Protein AF-A0A6I3U8M5-F1 (afdb_monomer_lite)

pLDDT: mean 97.01, std 3.16, range [81.5, 98.81]

Organism: Streptococcus pneumoniae (NCBI:txid1313)

Sequence (119 aa):
VALMGYSTFELYMEDTYQIEGEPYFGYFRGAYSAEELQEIEAHAQQFDMTFVPCIQTLAHLSAFVKWGVKEVQELRDVEDILLIGEEKVYDLIDGMFATLSKLQTRKINIGMDEAHLVG

InterPro domains:
  IPR017853 Glycoside hydrolase superfamily [SSF51445] (2-118)
  IPR038901 Hexosaminidase D-like [PTHR21040] (2-118)

Foldseek 3Di:
DLVVPAQEDEDECAQQADFPPQCLRCPVPNRHYLVNVQVVQVVCVVSNHGYEYEYELFFPNQSRLPDPDPLSVQQDDDRRTGAPPDVSSVVVVVRVVVSVVSHPDPHYHHDPPDPPPHD

Structure (mmCIF, N/CA/C/O backbone):
data_AF-A0A6I3U8M5-F1
#
_entry.id   AF-A0A6I3U8M5-F1
#
loop_
_atom_site.group_P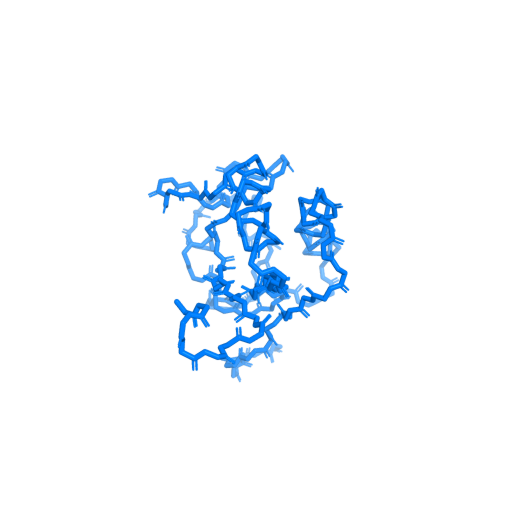DB
_atom_site.id
_atom_site.type_symbol
_atom_site.label_atom_id
_atom_site.label_alt_id
_atom_site.label_comp_id
_atom_site.label_asym_id
_atom_site.label_entity_id
_atom_site.label_seq_id
_atom_site.pdbx_PDB_ins_code
_atom_site.Cartn_x
_atom_site.Cartn_y
_atom_site.Cartn_z
_atom_site.occupancy
_atom_site.B_iso_or_equiv
_atom_site.auth_seq_id
_atom_site.auth_comp_id
_atom_site.auth_asym_id
_atom_site.auth_atom_id
_atom_site.pdbx_PDB_model_num
ATOM 1 N N . VAL A 1 1 ? -16.293 9.597 12.519 1.00 90.38 1 VAL A N 1
ATOM 2 C CA . VAL A 1 1 ? -17.108 8.669 11.697 1.00 90.38 1 VAL A CA 1
ATOM 3 C C . VAL A 1 1 ? -17.999 7.748 12.533 1.00 90.38 1 VAL A C 1
ATOM 5 O O . VAL A 1 1 ? -19.142 7.560 12.142 1.00 90.38 1 VAL A O 1
ATOM 8 N N . ALA A 1 2 ? -17.558 7.283 13.712 1.00 95.56 2 ALA A N 1
ATOM 9 C CA . ALA A 1 2 ? -18.368 6.443 14.610 1.00 95.56 2 ALA A CA 1
ATOM 10 C C . ALA A 1 2 ? -19.760 7.027 14.945 1.00 95.56 2 ALA A C 1
ATOM 12 O O . ALA A 1 2 ? -20.774 6.386 14.699 1.00 95.56 2 ALA A O 1
ATOM 13 N N . LEU A 1 3 ? -19.837 8.290 15.394 1.00 97.06 3 LEU A N 1
ATOM 14 C CA . LEU A 1 3 ? -21.117 8.959 15.707 1.00 97.06 3 LEU A CA 1
ATOM 15 C C . LEU A 1 3 ? -22.068 9.104 14.504 1.00 97.06 3 LEU A C 1
ATOM 17 O O . LEU A 1 3 ? -23.256 9.341 14.690 1.00 97.06 3 LEU A O 1
ATOM 21 N N . MET A 1 4 ? -21.550 8.991 13.278 1.00 97.69 4 MET A N 1
ATOM 22 C CA . MET A 1 4 ? -22.346 9.046 12.048 1.00 97.69 4 MET A CA 1
ATOM 23 C C . MET A 1 4 ? -22.873 7.663 11.628 1.00 97.69 4 MET A C 1
ATOM 25 O O . MET A 1 4 ? -23.663 7.590 10.693 1.00 97.69 4 MET A O 1
ATOM 29 N N . GL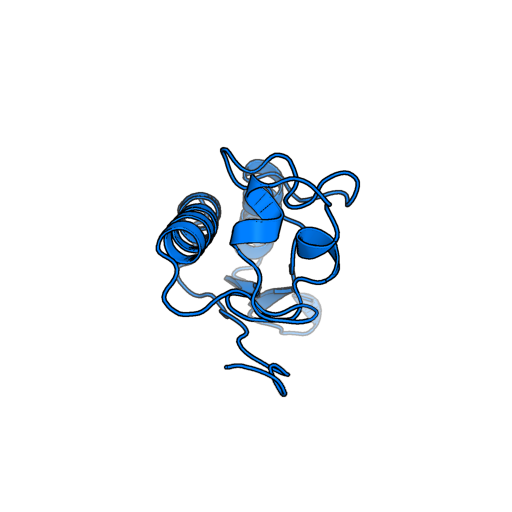Y A 1 5 ? -22.452 6.579 12.294 1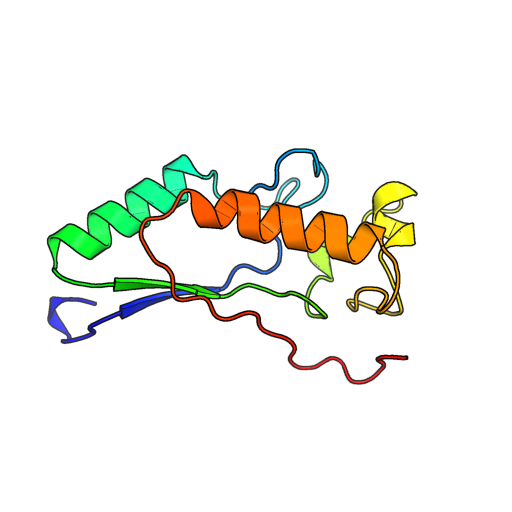.00 96.75 5 GLY A N 1
ATOM 30 C CA . GLY A 1 5 ? -22.915 5.214 12.022 1.00 96.75 5 GLY A CA 1
ATOM 31 C C . GLY A 1 5 ? -22.099 4.430 10.988 1.00 96.75 5 GLY A C 1
ATOM 32 O O . GLY A 1 5 ? -22.589 3.429 10.475 1.00 96.75 5 GLY A O 1
ATOM 33 N N . TYR A 1 6 ? -20.873 4.854 10.662 1.00 98.12 6 TYR A N 1
ATOM 34 C CA . TYR A 1 6 ? -19.984 4.073 9.790 1.00 98.12 6 TYR A CA 1
ATOM 35 C C . TYR A 1 6 ? -19.445 2.843 10.528 1.00 98.12 6 TYR A C 1
ATOM 37 O O . TYR A 1 6 ? -18.990 2.962 11.662 1.00 98.12 6 TYR A O 1
ATOM 45 N N . SER A 1 7 ? -19.433 1.686 9.862 1.00 97.44 7 SER A N 1
ATOM 46 C CA . SER A 1 7 ? -18.863 0.436 10.391 1.00 97.44 7 SER A CA 1
ATOM 47 C C . SER A 1 7 ? -17.376 0.265 10.087 1.00 97.44 7 SER A C 1
ATOM 49 O O . SER A 1 7 ? -16.692 -0.528 10.728 1.00 97.44 7 SER A O 1
ATOM 51 N N . THR A 1 8 ? -16.881 0.963 9.066 1.00 98.25 8 THR A N 1
ATOM 52 C CA . THR A 1 8 ? -15.565 0.715 8.482 1.00 98.25 8 THR A CA 1
ATOM 53 C C . THR A 1 8 ? -14.854 2.033 8.226 1.00 98.25 8 THR A C 1
ATOM 55 O O . THR A 1 8 ? -15.469 3.004 7.780 1.00 98.25 8 THR A O 1
ATOM 58 N N . PHE A 1 9 ? -13.565 2.063 8.538 1.00 98.50 9 PHE A N 1
ATOM 59 C CA . PHE A 1 9 ? -12.652 3.132 8.171 1.00 98.50 9 PHE A CA 1
ATOM 60 C C . PHE A 1 9 ? -11.657 2.591 7.146 1.00 98.50 9 PHE A C 1
ATOM 62 O O . PHE A 1 9 ? -11.117 1.499 7.324 1.00 98.50 9 PHE A O 1
ATOM 69 N N . GLU A 1 10 ? -11.435 3.337 6.072 1.00 98.62 10 GLU A N 1
ATOM 70 C CA . GLU A 1 10 ? -10.557 2.927 4.978 1.00 98.62 10 GLU A CA 1
ATOM 71 C C . GLU A 1 10 ? -9.534 4.027 4.711 1.00 98.62 10 GLU A C 1
ATOM 73 O O . GLU A 1 10 ? -9.851 5.215 4.810 1.00 98.62 10 GLU A O 1
ATOM 78 N N . LEU A 1 11 ? -8.308 3.626 4.378 1.00 98.56 11 LEU A N 1
ATOM 79 C CA . LEU A 1 11 ? -7.262 4.528 3.907 1.00 98.56 11 LEU A CA 1
ATOM 80 C C . LEU A 1 11 ? -6.802 4.067 2.531 1.00 98.56 11 LEU A C 1
ATOM 82 O O . LEU A 1 11 ? -6.402 2.915 2.369 1.00 98.56 11 LEU A O 1
ATOM 86 N N . TYR A 1 12 ? -6.860 4.981 1.565 1.00 98.38 12 TYR A N 1
ATOM 87 C CA . TYR A 1 12 ? -6.309 4.783 0.232 1.00 98.38 12 TYR A CA 1
ATOM 88 C C . TYR A 1 12 ? -4.839 5.195 0.211 1.00 98.38 12 TYR A C 1
ATOM 90 O O . TYR A 1 12 ? -4.504 6.324 0.572 1.00 98.38 12 TYR A O 1
ATOM 98 N N . MET A 1 13 ? -3.972 4.255 -0.153 1.00 98.38 13 MET A N 1
ATOM 99 C CA . MET A 1 13 ? -2.525 4.383 -0.063 1.00 98.38 13 MET A CA 1
ATOM 100 C C . MET A 1 13 ? -1.880 3.747 -1.297 1.00 98.38 13 MET A C 1
ATOM 102 O O . MET A 1 13 ? -1.732 2.532 -1.366 1.00 98.38 13 MET A O 1
ATOM 106 N N . GLU A 1 14 ? -1.488 4.578 -2.262 1.00 97.75 14 GLU A N 1
ATOM 107 C CA . GLU A 1 14 ? -0.747 4.144 -3.457 1.00 97.75 14 GLU A CA 1
ATOM 108 C C . GLU A 1 14 ? 0.672 3.721 -3.070 1.00 97.75 14 GLU A C 1
ATOM 110 O O . GLU A 1 14 ? 1.005 2.544 -3.085 1.00 97.75 14 GLU A O 1
ATOM 115 N N . ASP A 1 15 ? 1.485 4.696 -2.652 1.00 97.88 15 ASP A N 1
ATOM 116 C CA . ASP A 1 15 ? 2.873 4.523 -2.222 1.00 97.88 15 ASP A CA 1
ATOM 117 C C . ASP A 1 15 ? 3.104 4.951 -0.762 1.00 97.88 15 ASP A C 1
ATOM 119 O O . ASP A 1 15 ? 4.236 5.047 -0.302 1.00 97.88 15 ASP A O 1
ATOM 123 N N . THR A 1 16 ? 2.046 5.262 -0.009 1.00 98.31 16 THR A N 1
ATOM 124 C CA . THR A 1 16 ? 2.137 5.931 1.303 1.00 98.31 16 THR A CA 1
ATOM 125 C C . THR A 1 16 ? 2.092 4.977 2.500 1.00 98.31 16 THR A C 1
ATOM 127 O O . THR A 1 16 ? 1.547 5.320 3.547 1.00 98.31 16 THR A O 1
ATOM 130 N N . TYR A 1 17 ? 2.705 3.803 2.377 1.00 98.69 17 TYR A N 1
ATOM 131 C CA . TYR A 1 17 ? 3.012 2.889 3.484 1.00 98.69 17 TYR A CA 1
ATOM 132 C C . TYR A 1 17 ? 4.383 2.250 3.263 1.00 98.69 17 TYR A C 1
ATOM 134 O O . TYR A 1 17 ? 4.853 2.155 2.135 1.00 98.69 17 TYR A O 1
ATOM 142 N N . GLN A 1 18 ? 5.056 1.845 4.333 1.00 98.69 18 GLN A N 1
ATOM 143 C CA . GLN A 1 18 ? 6.425 1.339 4.242 1.00 98.69 18 GLN A CA 1
ATOM 144 C C . GLN A 1 18 ? 6.460 -0.141 3.853 1.00 98.69 18 GLN A C 1
ATOM 146 O O . GLN A 1 18 ? 5.738 -0.963 4.420 1.00 98.69 18 GLN A O 1
ATOM 151 N N . ILE A 1 19 ? 7.350 -0.492 2.926 1.00 98.56 19 ILE A N 1
ATOM 152 C CA . ILE A 1 19 ? 7.642 -1.875 2.541 1.00 98.56 19 ILE A CA 1
ATOM 153 C C . ILE A 1 19 ? 9.110 -2.157 2.870 1.00 98.56 19 ILE A C 1
ATOM 155 O O . ILE A 1 19 ? 10.005 -1.377 2.538 1.00 98.56 19 ILE A O 1
ATOM 159 N N . GLU A 1 20 ? 9.363 -3.254 3.581 1.00 97.06 20 GLU A N 1
ATOM 160 C CA . GLU A 1 20 ? 10.723 -3.657 3.935 1.00 97.06 20 GLU A CA 1
ATOM 161 C C . GLU A 1 20 ? 11.511 -4.027 2.672 1.00 97.06 20 GLU A C 1
ATOM 163 O O . GLU A 1 20 ? 11.028 -4.782 1.838 1.00 97.06 20 GLU A O 1
ATOM 168 N N . GLY A 1 21 ? 12.722 -3.485 2.526 1.00 96.69 21 GLY A N 1
ATOM 169 C CA . GLY A 1 21 ? 13.552 -3.698 1.335 1.00 96.69 21 GLY A CA 1
ATOM 170 C C . GLY A 1 21 ? 13.291 -2.729 0.175 1.00 96.69 21 GLY A C 1
ATOM 171 O O . GLY A 1 21 ? 14.117 -2.674 -0.730 1.00 96.69 21 GLY A O 1
ATOM 172 N N . GLU A 1 22 ? 12.245 -1.897 0.247 1.00 98.06 22 GLU A N 1
ATOM 173 C CA . GLU A 1 22 ? 11.829 -0.982 -0.829 1.00 98.06 22 GLU A CA 1
ATOM 174 C C . GLU A 1 22 ? 12.003 0.501 -0.438 1.00 98.06 22 GLU A C 1
ATOM 176 O O . GLU A 1 22 ? 11.032 1.208 -0.158 1.00 98.06 22 GLU A O 1
ATOM 181 N N . PRO A 1 23 ? 13.240 1.036 -0.408 1.00 97.38 23 PRO A N 1
ATOM 182 C CA . PRO A 1 23 ? 13.518 2.372 0.132 1.00 97.38 23 PRO A CA 1
ATOM 183 C C . PRO A 1 23 ? 12.926 3.525 -0.691 1.00 97.38 23 PRO A C 1
ATOM 185 O O . PRO A 1 23 ? 12.840 4.645 -0.189 1.00 97.38 23 PRO A O 1
ATOM 188 N N . TYR A 1 24 ? 12.560 3.277 -1.953 1.00 98.31 24 TYR A N 1
ATOM 189 C CA . TYR A 1 24 ? 11.962 4.273 -2.846 1.00 98.31 24 TYR A CA 1
ATOM 190 C C . TYR A 1 24 ? 10.432 4.298 -2.777 1.00 98.31 24 TYR A C 1
ATOM 192 O O . TYR A 1 24 ? 9.824 5.304 -3.160 1.00 98.31 24 TYR A O 1
ATOM 200 N N . PHE A 1 25 ? 9.812 3.234 -2.264 1.00 98.56 25 PHE A N 1
ATOM 201 C CA . PHE A 1 25 ? 8.373 3.167 -2.057 1.00 98.56 25 PHE A CA 1
ATOM 202 C C . PHE A 1 25 ? 7.996 4.071 -0.875 1.00 98.56 25 PHE A C 1
ATOM 204 O O . PHE A 1 25 ? 8.431 3.863 0.257 1.00 98.56 25 PHE A O 1
ATOM 211 N N . GLY A 1 26 ? 7.268 5.157 -1.154 1.00 97.62 26 GLY A N 1
ATOM 212 C CA . GLY A 1 26 ? 6.905 6.149 -0.138 1.00 97.62 26 GLY A CA 1
ATOM 213 C C . GLY A 1 26 ? 8.005 7.139 0.257 1.00 97.62 26 GLY A C 1
ATOM 214 O O . GLY A 1 26 ? 7.841 7.922 1.203 1.00 97.62 26 GLY A O 1
ATOM 215 N N . TYR A 1 27 ? 9.125 7.159 -0.472 1.00 98.12 27 TYR A N 1
ATOM 216 C CA . TYR A 1 27 ? 10.249 8.046 -0.179 1.00 98.12 27 TYR A CA 1
ATOM 217 C C . TYR A 1 27 ? 9.854 9.529 -0.270 1.00 98.12 27 TYR A C 1
ATOM 219 O O . TYR A 1 27 ? 9.371 9.998 -1.302 1.00 98.12 27 TYR A O 1
ATOM 227 N N . PHE A 1 28 ? 10.067 10.277 0.822 1.00 97.50 28 PHE A N 1
ATOM 228 C CA . PHE A 1 28 ? 9.625 11.673 1.001 1.00 97.50 28 PHE A CA 1
ATOM 229 C C . PHE A 1 28 ? 8.109 11.911 0.857 1.00 97.50 28 PHE A C 1
ATOM 231 O O . PHE A 1 28 ? 7.676 13.028 0.571 1.00 97.50 28 PHE A O 1
ATOM 238 N N . ARG A 1 29 ? 7.281 10.886 1.090 1.00 97.81 29 ARG A N 1
ATOM 239 C CA . ARG A 1 29 ? 5.815 10.981 0.957 1.00 97.81 29 ARG A CA 1
ATOM 240 C C . ARG A 1 29 ? 5.066 10.989 2.288 1.00 97.81 29 ARG A C 1
ATOM 242 O O . ARG A 1 29 ? 3.861 11.206 2.290 1.00 97.81 29 ARG A O 1
ATOM 249 N N . GLY A 1 30 ? 5.773 10.785 3.401 1.00 97.69 30 GLY A N 1
ATOM 250 C CA . GLY A 1 30 ? 5.142 10.560 4.704 1.00 97.69 30 GLY A CA 1
ATOM 251 C C . GLY A 1 30 ? 4.458 9.195 4.762 1.00 97.69 30 GLY A C 1
ATOM 252 O O . GLY A 1 30 ? 3.345 9.092 5.261 1.00 97.69 30 GLY A O 1
ATOM 253 N N . ALA A 1 31 ? 5.094 8.175 4.177 1.00 98.31 31 ALA A N 1
ATOM 254 C CA . ALA A 1 31 ? 4.562 6.824 4.156 1.00 98.31 31 ALA A CA 1
ATOM 255 C C . ALA A 1 31 ? 4.456 6.247 5.568 1.00 98.31 31 ALA A C 1
ATOM 257 O O . ALA A 1 31 ? 5.444 6.248 6.313 1.00 98.31 31 ALA A O 1
ATOM 258 N N . TYR A 1 32 ? 3.267 5.738 5.890 1.00 98.81 32 TYR A N 1
ATOM 259 C CA . TYR A 1 32 ? 2.962 5.201 7.204 1.00 98.81 32 TYR A CA 1
ATOM 260 C C . TYR A 1 32 ? 3.856 4.011 7.542 1.00 98.81 32 TYR A C 1
ATOM 262 O O . TYR A 1 32 ? 4.044 3.104 6.722 1.00 98.81 32 TYR A O 1
ATOM 270 N N . SER A 1 33 ? 4.378 3.993 8.764 1.00 98.56 33 SER A N 1
ATOM 271 C CA . SER A 1 33 ? 5.000 2.797 9.317 1.00 98.56 33 SER A CA 1
ATOM 272 C C . SER A 1 33 ? 3.941 1.736 9.633 1.00 98.56 33 SER A C 1
ATOM 274 O O . SER A 1 33 ? 2.741 2.017 9.726 1.00 98.56 33 SER A O 1
ATOM 276 N N . ALA A 1 34 ? 4.379 0.489 9.815 1.00 97.81 34 ALA A N 1
ATOM 277 C CA . ALA A 1 34 ? 3.471 -0.578 10.227 1.00 97.81 34 ALA A CA 1
ATOM 278 C C . ALA A 1 34 ? 2.829 -0.271 11.592 1.00 97.81 34 ALA A C 1
ATOM 280 O O . ALA A 1 34 ? 1.649 -0.546 11.789 1.00 97.81 34 ALA A O 1
ATOM 281 N N . GLU A 1 35 ? 3.586 0.336 12.505 1.00 98.56 35 GLU A N 1
ATOM 282 C CA . GLU A 1 35 ? 3.135 0.720 13.842 1.00 98.56 35 GLU A CA 1
ATOM 283 C C . GLU A 1 35 ? 2.081 1.834 13.784 1.00 98.56 35 GLU A C 1
ATOM 285 O O . GLU A 1 35 ? 1.083 1.758 14.496 1.00 98.56 35 GLU A O 1
ATOM 290 N N . GLU A 1 36 ? 2.248 2.827 12.903 1.00 98.81 36 GLU A N 1
ATOM 291 C CA . GLU A 1 36 ? 1.246 3.883 12.699 1.00 98.81 36 GLU A CA 1
ATOM 292 C C . GLU A 1 36 ? -0.072 3.307 12.156 1.00 98.81 36 GLU A C 1
ATOM 294 O O . GLU A 1 36 ? -1.151 3.652 12.643 1.00 98.81 36 GLU A O 1
ATOM 299 N N . LEU A 1 37 ? -0.009 2.378 11.194 1.00 98.75 37 LEU A N 1
ATOM 300 C CA . LEU A 1 37 ? -1.205 1.693 10.687 1.00 98.75 37 LEU A CA 1
ATOM 301 C C . LEU A 1 37 ? -1.868 0.815 11.761 1.00 98.75 37 LEU A C 1
ATOM 303 O O . LEU A 1 37 ? -3.097 0.776 11.846 1.00 98.75 37 LEU A O 1
ATOM 307 N N . GLN A 1 38 ? -1.078 0.142 12.602 1.00 98.75 38 GLN A N 1
ATOM 308 C CA . GLN A 1 38 ? -1.586 -0.631 13.738 1.00 98.75 38 GLN A CA 1
ATOM 309 C C . GLN A 1 38 ? -2.256 0.263 14.785 1.00 98.75 38 GLN A C 1
ATOM 311 O O . GLN A 1 38 ? -3.289 -0.118 15.330 1.00 98.75 38 GLN A O 1
ATOM 316 N N . GLU A 1 39 ? -1.710 1.449 15.062 1.00 98.75 39 GLU A N 1
ATOM 317 C CA . GLU A 1 39 ? -2.323 2.415 15.977 1.00 98.75 39 GLU A CA 1
ATOM 318 C C . GLU A 1 39 ? -3.671 2.911 15.437 1.00 98.75 39 GLU A C 1
ATOM 320 O O . GLU A 1 39 ? -4.661 2.936 16.174 1.00 98.75 39 GLU A O 1
ATOM 325 N N . ILE A 1 40 ? -3.743 3.224 14.138 1.00 98.62 40 ILE A N 1
ATOM 326 C CA . ILE A 1 40 ? -4.989 3.612 13.460 1.00 98.62 40 ILE A CA 1
ATOM 327 C C . ILE A 1 40 ? -6.029 2.488 13.546 1.00 98.62 40 ILE A C 1
ATOM 329 O O . ILE A 1 40 ? -7.181 2.735 13.914 1.00 98.62 40 ILE A O 1
ATOM 333 N N . GLU A 1 41 ? -5.634 1.251 13.239 1.00 98.69 41 GLU A N 1
ATOM 334 C CA . GLU A 1 41 ? -6.518 0.089 13.325 1.00 98.69 41 GLU A CA 1
ATOM 335 C C . GLU A 1 41 ? -6.997 -0.154 14.763 1.00 98.69 41 GLU A C 1
ATOM 337 O O . GLU A 1 41 ? -8.196 -0.329 14.992 1.00 98.69 41 GLU A O 1
ATOM 342 N N . ALA A 1 42 ? -6.090 -0.114 15.741 1.00 98.56 42 ALA A N 1
ATOM 343 C CA . ALA A 1 42 ? -6.421 -0.290 17.150 1.00 98.56 42 ALA A CA 1
ATOM 344 C C . ALA A 1 42 ? -7.375 0.804 17.645 1.00 98.56 42 ALA A C 1
ATOM 346 O O . ALA A 1 42 ? -8.286 0.526 18.425 1.00 98.56 42 ALA A O 1
ATOM 347 N N . HIS A 1 43 ? -7.212 2.042 17.174 1.00 98.38 43 HIS A N 1
ATOM 348 C CA . HIS A 1 43 ? -8.123 3.129 17.511 1.00 98.38 43 HIS A CA 1
ATOM 349 C C . HIS A 1 43 ? -9.511 2.931 16.891 1.00 98.38 43 HIS A C 1
ATOM 351 O O . HIS A 1 43 ? -10.511 3.140 17.573 1.00 98.38 43 HIS A O 1
ATOM 357 N N . ALA A 1 44 ? -9.606 2.466 15.639 1.00 98.19 44 ALA A N 1
ATOM 358 C CA . ALA A 1 44 ? -10.890 2.116 15.026 1.00 98.19 44 ALA A CA 1
ATOM 359 C C . ALA A 1 44 ? -11.610 0.997 15.807 1.00 98.19 44 ALA A C 1
ATOM 361 O O . ALA A 1 44 ? -12.813 1.092 16.065 1.00 98.19 44 ALA A O 1
ATOM 362 N N . GLN A 1 45 ? -10.865 -0.013 16.267 1.00 97.50 45 GLN A N 1
ATOM 363 C CA . GLN A 1 45 ? -11.405 -1.124 17.056 1.00 97.50 45 GLN A CA 1
ATOM 364 C C . GLN A 1 45 ? -11.990 -0.692 18.409 1.00 97.50 45 GLN A C 1
ATOM 366 O O . GLN A 1 45 ? -12.926 -1.330 18.883 1.00 97.50 45 GLN A O 1
ATOM 371 N N . GLN A 1 46 ? -11.521 0.408 19.014 1.00 98.12 46 GLN A N 1
ATOM 372 C CA . GLN A 1 46 ? -12.112 0.952 20.253 1.00 98.12 46 GLN A CA 1
ATOM 373 C C . GLN A 1 46 ? -13.581 1.374 20.087 1.00 98.12 46 GLN A C 1
ATOM 375 O O . GLN A 1 46 ? -14.294 1.513 21.079 1.00 98.12 46 GLN A O 1
ATOM 380 N N . PHE A 1 47 ? -14.027 1.579 18.846 1.00 97.94 47 PHE A N 1
ATOM 381 C CA . PHE A 1 47 ? -15.398 1.940 18.494 1.00 97.94 47 PHE A CA 1
ATOM 382 C C . PHE A 1 47 ? -16.149 0.800 17.789 1.00 97.94 47 PHE A C 1
ATOM 384 O O . PHE A 1 47 ? -17.130 1.069 17.098 1.00 97.94 47 PHE A O 1
ATOM 391 N N . ASP A 1 48 ? -15.670 -0.445 17.907 1.00 97.44 48 ASP A N 1
ATOM 392 C CA . ASP A 1 48 ? -16.194 -1.619 17.191 1.00 97.44 48 ASP A CA 1
ATOM 393 C C . ASP A 1 48 ? -16.196 -1.452 15.654 1.00 97.44 48 ASP A C 1
ATOM 395 O O . ASP A 1 48 ? -16.973 -2.089 14.938 1.00 97.44 48 ASP A O 1
ATOM 399 N N . MET A 1 49 ? -15.319 -0.590 15.124 1.00 98.25 49 MET A N 1
ATOM 400 C CA . MET A 1 49 ? -15.161 -0.368 13.687 1.00 98.25 49 MET A CA 1
ATOM 401 C C . MET A 1 49 ? -14.035 -1.230 13.111 1.00 98.25 49 MET A C 1
ATOM 403 O O . MET A 1 49 ? -13.016 -1.481 13.753 1.00 98.25 49 MET A O 1
ATOM 407 N N . THR A 1 50 ? -14.187 -1.638 11.852 1.00 97.88 50 THR A N 1
ATOM 408 C CA . THR A 1 50 ? -13.146 -2.361 11.106 1.00 97.88 50 THR A CA 1
ATOM 409 C C . THR A 1 50 ? -12.261 -1.404 10.314 1.00 97.88 50 THR A C 1
ATOM 411 O O . THR A 1 50 ? -12.761 -0.415 9.777 1.00 97.88 50 THR A O 1
ATOM 414 N N . PHE A 1 51 ? -10.991 -1.752 10.127 1.00 98.69 51 PHE A N 1
ATOM 415 C CA . PHE A 1 51 ? -10.088 -1.056 9.211 1.00 98.69 51 PHE A CA 1
ATOM 416 C C . PHE A 1 51 ? -9.907 -1.844 7.903 1.00 98.69 51 PHE A C 1
ATOM 418 O O . PHE A 1 51 ? -9.787 -3.072 7.937 1.00 98.69 51 PHE A O 1
ATOM 425 N N . VAL A 1 52 ? -9.905 -1.161 6.754 1.00 98.81 52 VAL A N 1
ATOM 426 C CA . VAL A 1 52 ? -9.614 -1.765 5.439 1.00 98.81 52 VAL A CA 1
ATOM 427 C C . VAL A 1 52 ? -8.594 -0.902 4.688 1.00 98.81 52 VAL A C 1
ATOM 429 O O . VAL A 1 52 ? -8.933 0.204 4.262 1.00 98.81 52 VAL A O 1
ATOM 432 N N . PRO A 1 53 ? -7.349 -1.372 4.500 1.00 98.62 53 PRO A N 1
ATOM 433 C CA . PRO A 1 53 ? -6.407 -0.707 3.613 1.00 98.62 53 PRO A CA 1
ATOM 434 C C . PRO A 1 53 ? -6.869 -0.847 2.157 1.00 98.62 53 PRO A C 1
ATOM 436 O O . PRO A 1 53 ? -7.273 -1.929 1.718 1.00 98.62 53 PRO A O 1
ATOM 439 N N . CYS A 1 54 ? -6.801 0.253 1.415 1.00 98.69 54 CYS A N 1
ATOM 440 C CA . CYS A 1 54 ? -6.983 0.282 -0.030 1.00 98.69 54 CYS A CA 1
ATOM 441 C C . CYS A 1 54 ? -5.634 0.618 -0.664 1.00 98.69 54 CYS A C 1
ATOM 443 O O . CYS A 1 54 ? -5.120 1.713 -0.450 1.00 98.69 54 CYS A O 1
ATOM 445 N N . ILE A 1 55 ? -5.053 -0.330 -1.391 1.00 98.62 55 ILE A N 1
ATOM 446 C CA . ILE A 1 55 ? -3.734 -0.204 -2.022 1.00 98.62 55 ILE A CA 1
ATOM 447 C C . ILE A 1 55 ? -3.842 -0.307 -3.541 1.00 98.62 55 ILE A C 1
ATOM 449 O O . ILE A 1 55 ? -4.933 -0.504 -4.074 1.00 98.62 55 ILE A O 1
ATOM 453 N N . GLN A 1 56 ? -2.700 -0.226 -4.220 1.00 98.38 56 GLN A N 1
ATOM 454 C CA . GLN A 1 56 ? -2.599 -0.437 -5.656 1.00 98.38 56 GLN A CA 1
ATOM 455 C C . GLN A 1 56 ? -1.607 -1.550 -5.982 1.00 98.38 56 GLN A C 1
ATOM 457 O O . GLN A 1 56 ? -0.460 -1.522 -5.550 1.00 98.38 56 GLN A O 1
ATOM 462 N N . THR A 1 57 ? -2.066 -2.533 -6.757 1.00 98.25 57 THR A N 1
ATOM 463 C CA . THR A 1 57 ? -1.272 -3.706 -7.174 1.00 98.25 57 THR A CA 1
ATOM 464 C C . THR A 1 57 ? -1.054 -3.776 -8.690 1.00 98.25 57 THR A C 1
ATOM 466 O O . THR A 1 57 ? -0.560 -4.784 -9.190 1.00 98.25 57 THR A O 1
ATOM 469 N N . LEU A 1 58 ? -1.421 -2.718 -9.430 1.00 97.19 58 LEU A N 1
ATOM 470 C CA . LEU A 1 58 ? -1.258 -2.645 -10.887 1.00 97.19 58 LEU A CA 1
ATOM 471 C C . LEU A 1 58 ? -0.857 -1.245 -11.377 1.00 97.19 58 LEU A C 1
ATOM 473 O O . LEU A 1 58 ? 0.256 -1.080 -11.858 1.00 97.19 58 LEU A O 1
ATOM 477 N N . ALA A 1 59 ? -1.753 -0.260 -11.280 1.00 95.75 59 ALA A N 1
ATOM 478 C CA . ALA A 1 59 ? -1.553 1.109 -11.773 1.00 95.75 59 ALA A CA 1
ATOM 479 C C . ALA A 1 59 ? -1.578 2.120 -10.617 1.00 95.75 59 ALA A C 1
ATOM 481 O O . ALA A 1 59 ? -1.460 1.720 -9.461 1.00 95.75 59 ALA A O 1
ATOM 482 N N . HIS A 1 60 ? -1.696 3.422 -10.903 1.00 94.12 60 HIS A N 1
ATOM 483 C CA . HIS A 1 60 ? -1.734 4.490 -9.897 1.00 94.12 60 HIS A CA 1
ATOM 484 C C . HIS A 1 60 ? -0.478 4.577 -9.018 1.00 94.12 60 HIS A C 1
ATOM 486 O O . HIS A 1 60 ? -0.498 5.131 -7.923 1.00 94.12 60 HIS A O 1
ATOM 492 N N . LEU A 1 61 ? 0.660 4.082 -9.509 1.00 95.12 61 LEU A N 1
ATOM 493 C CA . LEU A 1 61 ? 1.932 4.097 -8.781 1.00 95.12 61 LEU A CA 1
ATOM 494 C C . LEU A 1 61 ? 2.896 5.162 -9.313 1.00 95.12 61 LEU A C 1
ATOM 496 O O . LEU A 1 61 ? 4.108 5.074 -9.111 1.00 95.12 61 LEU A O 1
ATOM 500 N N . SER A 1 62 ? 2.368 6.216 -9.947 1.00 95.00 62 SER A N 1
ATOM 501 C CA . SER A 1 62 ? 3.141 7.302 -10.576 1.00 95.00 62 SER A CA 1
ATOM 502 C C . SER A 1 62 ? 4.195 7.918 -9.643 1.00 95.00 62 SER A C 1
ATOM 504 O O . SER A 1 62 ? 5.311 8.244 -10.061 1.00 95.00 62 SER A O 1
ATOM 506 N N . ALA A 1 63 ? 3.874 8.046 -8.352 1.00 96.69 63 ALA A N 1
ATOM 507 C CA . ALA A 1 63 ? 4.769 8.604 -7.350 1.00 96.69 63 ALA A CA 1
ATOM 508 C C . ALA A 1 63 ? 5.951 7.682 -7.005 1.00 96.69 63 ALA A C 1
ATOM 510 O O . ALA A 1 63 ? 7.024 8.204 -6.684 1.00 96.69 63 ALA A O 1
ATOM 511 N N . PHE A 1 64 ? 5.779 6.368 -7.122 1.00 97.62 64 PHE A N 1
ATOM 512 C CA . PHE A 1 64 ? 6.823 5.367 -6.927 1.00 97.62 64 PHE A CA 1
ATOM 513 C C . PHE A 1 64 ? 7.646 5.178 -8.206 1.00 97.62 64 PHE A C 1
ATOM 515 O O . PHE A 1 64 ? 8.862 5.367 -8.206 1.00 97.62 64 PHE A O 1
ATOM 522 N N . VAL A 1 65 ? 6.991 4.914 -9.337 1.00 96.44 65 VAL A N 1
ATOM 523 C CA . VAL A 1 65 ? 7.674 4.504 -10.573 1.00 96.44 65 VAL A CA 1
ATOM 524 C C . VAL A 1 65 ? 8.482 5.621 -11.255 1.00 96.44 65 VAL A C 1
ATOM 526 O O . VAL A 1 65 ? 9.231 5.376 -12.201 1.00 96.44 65 VAL A O 1
ATOM 529 N N . LYS A 1 66 ? 8.388 6.866 -10.773 1.00 96.38 66 LYS A N 1
ATOM 530 C CA . LYS A 1 66 ? 9.189 8.001 -11.266 1.00 96.38 66 LYS A CA 1
ATOM 531 C C . LYS A 1 66 ? 10.677 7.927 -10.899 1.00 96.38 66 LYS A C 1
ATOM 533 O O . LYS A 1 66 ? 11.477 8.659 -11.483 1.00 96.3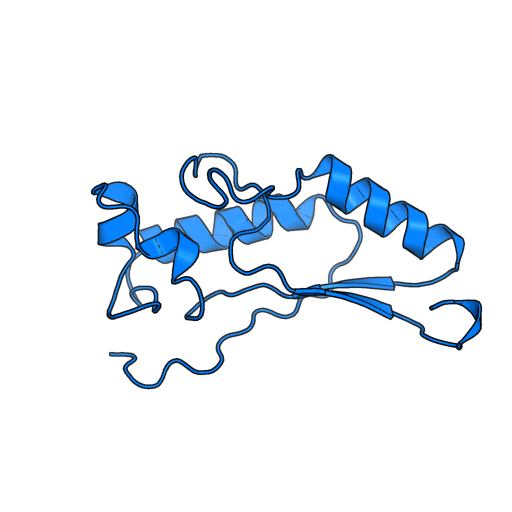8 66 LYS A O 1
ATOM 538 N N . TRP A 1 67 ? 11.061 7.121 -9.907 1.00 97.56 67 TRP A N 1
ATOM 539 C CA . TRP A 1 67 ? 12.452 7.051 -9.454 1.00 97.56 67 TRP A CA 1
ATOM 540 C C . TRP A 1 67 ? 13.328 6.354 -10.494 1.00 97.56 67 TRP A C 1
ATOM 542 O O . TRP A 1 67 ? 13.187 5.161 -10.738 1.00 97.56 67 TRP A O 1
ATOM 552 N N . GLY A 1 68 ? 14.263 7.096 -11.092 1.00 97.19 68 GLY A N 1
ATOM 553 C CA . GLY A 1 68 ? 15.138 6.632 -12.178 1.00 97.19 68 GLY A CA 1
ATOM 554 C C . GLY A 1 68 ? 16.250 5.657 -11.767 1.00 97.19 68 GLY A C 1
ATOM 555 O O . GLY A 1 68 ? 17.347 5.734 -12.313 1.00 97.19 68 GLY A O 1
ATOM 556 N N . VAL A 1 69 ? 15.998 4.785 -10.791 1.00 97.69 69 VAL A N 1
ATOM 557 C CA . VAL A 1 69 ? 16.912 3.721 -10.352 1.00 97.69 69 VAL A CA 1
ATOM 558 C C . VAL A 1 69 ? 16.504 2.390 -10.970 1.00 97.69 69 VAL A C 1
ATOM 560 O O . VAL A 1 69 ? 15.321 2.158 -11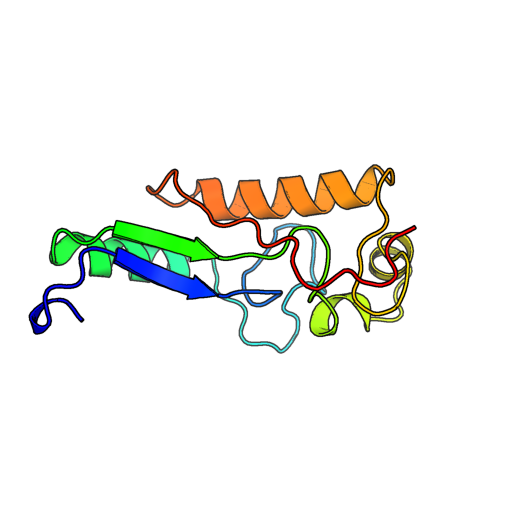.215 1.00 97.69 69 VAL A O 1
ATOM 563 N N . LYS A 1 70 ? 17.478 1.519 -11.251 1.00 97.31 70 LYS A N 1
ATOM 564 C CA . LYS A 1 70 ? 17.248 0.286 -12.016 1.00 97.31 70 LYS A CA 1
ATOM 565 C C . LYS A 1 70 ? 16.181 -0.594 -11.363 1.00 97.31 70 LYS A C 1
ATOM 567 O O . LYS A 1 70 ? 15.313 -1.092 -12.066 1.00 97.31 70 LYS A O 1
ATOM 572 N N . GLU A 1 71 ? 16.247 -0.722 -10.046 1.00 96.56 71 GLU A N 1
ATOM 573 C CA . GLU A 1 71 ? 15.393 -1.571 -9.217 1.00 96.56 71 GLU A CA 1
ATOM 574 C C . GLU A 1 71 ? 13.920 -1.143 -9.272 1.00 96.56 71 GLU A C 1
ATOM 576 O O . GLU A 1 71 ? 13.039 -1.978 -9.168 1.00 96.56 71 GLU A O 1
ATOM 581 N N . VAL A 1 72 ? 13.644 0.147 -9.498 1.00 97.81 72 VAL A N 1
ATOM 582 C CA . VAL A 1 72 ? 12.275 0.660 -9.680 1.00 97.81 72 VAL A CA 1
ATOM 583 C C . VAL A 1 72 ? 11.864 0.605 -11.147 1.00 97.81 72 VAL A C 1
ATOM 585 O O . VAL A 1 72 ? 10.731 0.265 -11.468 1.00 97.81 72 VAL A O 1
ATOM 588 N N . GLN A 1 73 ? 12.770 0.956 -12.063 1.00 98.06 73 GLN A N 1
ATOM 589 C CA . GLN A 1 73 ? 12.449 1.018 -13.489 1.00 98.06 73 GLN A CA 1
ATOM 590 C C . GLN A 1 73 ? 12.194 -0.361 -14.105 1.00 98.06 73 GLN A C 1
ATOM 592 O O . GLN A 1 73 ? 11.413 -0.452 -15.045 1.00 98.06 73 GLN A O 1
ATOM 597 N N . GLU A 1 74 ? 12.809 -1.423 -13.580 1.00 97.94 74 GLU A N 1
ATOM 598 C CA . GLU A 1 74 ? 12.561 -2.799 -14.034 1.00 97.94 74 GLU A CA 1
ATOM 599 C C . GLU A 1 74 ? 11.172 -3.336 -13.658 1.00 97.94 74 GLU A C 1
ATOM 601 O O . GLU A 1 74 ? 10.759 -4.356 -14.191 1.00 97.94 74 GLU A O 1
ATOM 606 N N . LEU A 1 75 ? 10.438 -2.631 -12.791 1.00 97.94 75 LEU A N 1
ATOM 607 C CA . LEU A 1 75 ? 9.080 -2.988 -12.377 1.00 97.94 75 LEU A CA 1
ATOM 608 C C . LEU A 1 75 ? 7.999 -2.371 -13.270 1.00 97.94 75 LEU A C 1
ATOM 610 O O . LEU A 1 75 ? 6.817 -2.600 -13.033 1.00 97.94 75 LEU A O 1
ATOM 614 N N . ARG A 1 76 ? 8.370 -1.528 -14.239 1.00 97.62 76 ARG A N 1
ATOM 615 C CA . ARG A 1 76 ? 7.437 -0.678 -14.989 1.00 97.62 76 ARG A CA 1
ATOM 616 C C . ARG A 1 76 ? 7.081 -1.279 -16.338 1.00 97.62 76 ARG A C 1
ATOM 618 O O . ARG A 1 76 ? 7.970 -1.696 -17.074 1.00 97.62 76 ARG A O 1
ATOM 625 N N . ASP A 1 77 ? 5.799 -1.214 -16.675 1.00 96.19 77 ASP A N 1
ATOM 626 C CA . ASP A 1 77 ? 5.316 -1.386 -18.043 1.00 96.19 77 ASP A CA 1
ATOM 627 C C . ASP A 1 77 ? 5.390 -0.038 -18.779 1.00 96.19 77 ASP A C 1
ATOM 629 O O . ASP A 1 77 ? 6.382 0.306 -19.430 1.00 96.19 77 ASP A O 1
ATOM 633 N N . VAL A 1 78 ? 4.376 0.798 -18.561 1.00 93.38 78 VAL A N 1
ATOM 634 C CA . VAL A 1 78 ? 4.226 2.119 -19.163 1.00 93.38 78 VAL A CA 1
ATOM 635 C C . VAL A 1 78 ? 3.568 3.069 -18.166 1.00 93.38 78 VAL A C 1
ATOM 637 O O . VAL A 1 78 ? 2.813 2.647 -17.299 1.00 93.38 78 VAL A O 1
ATOM 640 N N . GLU A 1 79 ? 3.886 4.363 -18.264 1.00 94.50 79 GLU A N 1
ATOM 641 C CA . GLU A 1 79 ? 3.354 5.413 -17.381 1.00 94.50 79 GLU A CA 1
ATOM 642 C C . GLU A 1 79 ? 3.457 5.051 -15.887 1.00 94.50 79 GLU A C 1
ATOM 644 O O . GLU A 1 79 ? 4.568 5.035 -15.341 1.00 94.50 79 GLU A O 1
ATOM 649 N N . ASP A 1 80 ? 2.327 4.802 -15.234 1.00 92.19 80 ASP A N 1
ATOM 650 C CA . ASP A 1 80 ? 2.165 4.492 -13.817 1.00 92.19 80 ASP A CA 1
ATOM 651 C C . ASP A 1 80 ? 1.830 3.013 -13.538 1.00 92.19 80 ASP A C 1
ATOM 653 O O . ASP A 1 80 ? 1.492 2.675 -12.401 1.00 92.19 80 ASP A O 1
ATOM 657 N N . ILE A 1 81 ? 1.953 2.154 -14.556 1.00 96.94 81 ILE A N 1
ATOM 658 C CA . ILE A 1 81 ? 1.571 0.738 -14.551 1.00 96.94 81 ILE A CA 1
ATOM 659 C C . ILE A 1 81 ? 2.792 -0.159 -14.282 1.00 96.94 81 ILE A C 1
ATOM 661 O O . ILE A 1 81 ? 3.877 0.037 -14.845 1.00 96.94 81 ILE A O 1
ATOM 665 N N . LEU A 1 82 ? 2.609 -1.163 -13.423 1.00 97.50 82 LEU A N 1
ATOM 666 C CA . LEU A 1 82 ? 3.581 -2.222 -13.153 1.00 97.50 82 LEU A CA 1
ATOM 667 C C . LEU A 1 82 ? 3.593 -3.291 -14.257 1.00 97.50 82 LEU A C 1
ATOM 669 O O . LEU A 1 82 ? 2.566 -3.616 -14.849 1.00 97.50 82 LEU A O 1
ATOM 673 N N . LEU A 1 83 ? 4.761 -3.888 -14.489 1.00 98.06 83 LEU A N 1
ATOM 674 C CA . LEU A 1 83 ? 4.984 -4.893 -15.526 1.00 98.06 83 LEU A CA 1
ATOM 675 C C . LEU A 1 83 ? 4.391 -6.258 -15.155 1.00 98.06 83 LEU A C 1
ATOM 677 O O . LEU A 1 83 ? 4.966 -7.023 -14.381 1.00 98.06 83 LEU A O 1
ATOM 681 N N . ILE A 1 84 ? 3.245 -6.596 -15.750 1.00 97.94 84 ILE A N 1
ATOM 682 C CA . ILE A 1 84 ? 2.620 -7.913 -15.574 1.00 97.94 84 ILE A CA 1
ATOM 683 C C . ILE A 1 84 ? 3.553 -9.011 -16.102 1.00 97.94 84 ILE A C 1
ATOM 685 O O . ILE A 1 84 ? 4.020 -8.960 -17.239 1.00 97.94 84 ILE A O 1
ATOM 689 N N . GLY A 1 85 ? 3.766 -10.051 -15.293 1.00 97.19 85 GLY A N 1
ATOM 690 C CA . GLY A 1 85 ? 4.612 -11.193 -15.654 1.00 97.19 85 GLY A CA 1
ATOM 691 C C . GLY A 1 85 ? 6.087 -11.037 -15.282 1.00 97.19 85 GLY A C 1
ATOM 692 O O . GLY A 1 85 ? 6.850 -11.971 -15.514 1.00 97.19 85 GLY A O 1
ATOM 693 N N . GLU A 1 86 ? 6.482 -9.909 -14.690 1.00 98.00 86 GLU A N 1
ATOM 694 C CA . GLU A 1 86 ? 7.802 -9.739 -14.081 1.00 98.00 86 GLU A CA 1
ATOM 695 C C . GLU A 1 86 ? 7.795 -10.263 -12.638 1.00 98.00 86 GLU A C 1
ATOM 697 O O . GLU A 1 86 ? 7.008 -9.813 -11.808 1.00 98.00 86 GLU A O 1
ATOM 702 N N . GLU A 1 87 ? 8.696 -11.193 -12.313 1.00 98.44 87 GLU A N 1
ATOM 703 C CA . GLU A 1 87 ? 8.749 -11.816 -10.980 1.00 98.44 87 GLU A CA 1
ATOM 704 C C . GLU A 1 87 ? 9.018 -10.790 -9.875 1.00 98.44 87 GLU A C 1
ATOM 706 O O . GLU A 1 87 ? 8.416 -10.850 -8.807 1.00 98.44 87 GLU A O 1
ATOM 711 N N . LYS A 1 88 ? 9.829 -9.768 -10.161 1.00 98.06 88 LYS A N 1
ATOM 712 C CA . LYS A 1 88 ? 10.122 -8.702 -9.195 1.00 98.06 88 LYS A CA 1
ATOM 713 C C . LYS A 1 88 ? 8.915 -7.824 -8.863 1.00 98.06 88 LYS A C 1
ATOM 715 O O . LYS A 1 88 ? 8.860 -7.231 -7.789 1.00 98.06 88 LYS A O 1
ATOM 720 N N . VAL A 1 89 ? 7.939 -7.731 -9.769 1.00 98.44 89 VAL A N 1
ATOM 721 C CA . VAL A 1 89 ? 6.666 -7.056 -9.478 1.00 98.44 89 VAL A CA 1
ATOM 722 C C . VAL A 1 89 ? 5.871 -7.868 -8.460 1.00 98.44 89 VAL A C 1
ATOM 724 O O . VAL A 1 89 ? 5.285 -7.294 -7.544 1.00 98.44 89 VAL A O 1
ATOM 727 N N . TYR A 1 90 ? 5.891 -9.197 -8.567 1.00 98.56 90 TYR A N 1
ATOM 728 C CA . TYR A 1 90 ? 5.268 -10.058 -7.567 1.00 98.56 90 TYR A CA 1
ATOM 729 C C . TYR A 1 90 ? 6.021 -10.022 -6.231 1.00 98.56 90 TYR A C 1
ATOM 731 O O . TYR A 1 90 ? 5.357 -9.971 -5.201 1.00 98.56 90 TYR A O 1
ATOM 739 N N . ASP A 1 91 ? 7.356 -9.920 -6.230 1.00 98.56 91 ASP A N 1
ATOM 740 C CA . ASP A 1 91 ? 8.143 -9.696 -5.004 1.00 98.56 91 ASP A CA 1
ATOM 741 C C . ASP A 1 91 ? 7.732 -8.387 -4.296 1.00 98.56 91 ASP A C 1
ATOM 743 O O . ASP A 1 91 ? 7.532 -8.366 -3.078 1.00 98.56 91 ASP A O 1
ATOM 747 N N . LEU A 1 92 ? 7.543 -7.297 -5.054 1.00 98.56 92 LEU A N 1
ATOM 748 C CA . LEU A 1 92 ? 7.037 -6.030 -4.517 1.00 98.56 92 LEU A CA 1
ATOM 749 C C . LEU A 1 92 ? 5.642 -6.211 -3.899 1.00 98.56 92 LEU A C 1
ATOM 751 O O . LEU A 1 92 ? 5.405 -5.759 -2.777 1.00 98.56 92 LEU A O 1
ATOM 755 N N . ILE A 1 93 ? 4.722 -6.870 -4.613 1.00 98.62 93 ILE A N 1
ATOM 756 C CA . ILE A 1 93 ? 3.354 -7.126 -4.139 1.00 98.62 93 ILE A CA 1
ATOM 757 C C . ILE A 1 93 ? 3.376 -7.993 -2.872 1.00 98.62 93 ILE A C 1
ATOM 759 O O . ILE A 1 93 ? 2.679 -7.678 -1.906 1.00 98.62 93 ILE A O 1
ATOM 763 N N . ASP A 1 94 ? 4.216 -9.024 -2.816 1.00 98.75 94 ASP A N 1
ATOM 764 C CA . ASP A 1 94 ? 4.426 -9.833 -1.613 1.00 98.75 94 ASP A CA 1
ATOM 765 C C . ASP A 1 94 ? 4.925 -8.973 -0.446 1.00 98.75 94 ASP A C 1
ATOM 767 O O . ASP A 1 94 ? 4.430 -9.107 0.675 1.00 98.75 94 ASP A O 1
ATOM 771 N N . GLY A 1 95 ? 5.820 -8.015 -0.706 1.00 98.62 95 GLY A N 1
ATOM 772 C CA . GLY A 1 95 ? 6.229 -6.993 0.257 1.00 98.62 95 GLY A CA 1
ATOM 773 C C . GLY A 1 95 ? 5.059 -6.142 0.772 1.00 98.62 95 GLY A C 1
ATOM 774 O O . GLY A 1 95 ? 4.955 -5.898 1.980 1.00 98.62 95 GLY A O 1
ATOM 775 N N . MET A 1 96 ? 4.125 -5.747 -0.103 1.00 98.69 96 MET A N 1
ATOM 776 C CA . MET A 1 96 ? 2.904 -5.031 0.297 1.00 98.69 96 MET A CA 1
ATOM 777 C C . MET A 1 96 ? 2.076 -5.862 1.284 1.00 98.69 96 MET A C 1
ATOM 779 O O . MET A 1 96 ? 1.7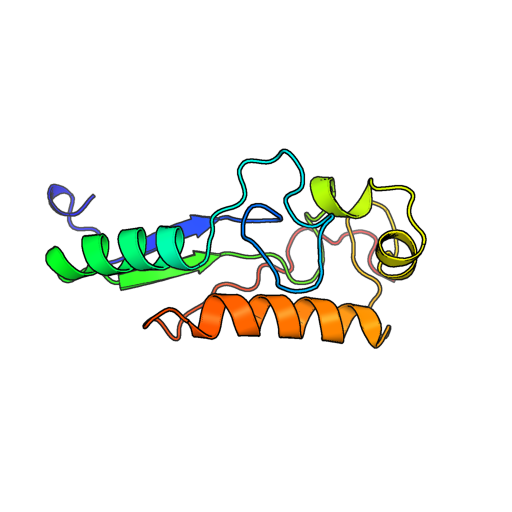06 -5.384 2.362 1.00 98.69 96 MET A O 1
ATOM 783 N N . PHE A 1 97 ? 1.814 -7.126 0.944 1.00 98.69 97 PHE A N 1
ATOM 784 C CA . PHE A 1 97 ? 1.059 -8.035 1.804 1.00 98.69 97 PHE A CA 1
ATOM 785 C C . PHE A 1 97 ? 1.815 -8.377 3.090 1.00 98.69 97 PHE A C 1
ATOM 787 O O . PHE A 1 97 ? 1.182 -8.501 4.138 1.00 98.69 97 PHE A O 1
ATOM 794 N N . ALA A 1 98 ? 3.146 -8.463 3.062 1.00 98.69 98 ALA A N 1
ATOM 795 C CA . ALA A 1 98 ? 3.963 -8.674 4.251 1.00 98.69 98 ALA A CA 1
ATOM 796 C C . ALA A 1 98 ? 3.791 -7.524 5.255 1.00 98.69 98 ALA A C 1
ATOM 798 O O . ALA A 1 98 ? 3.552 -7.785 6.438 1.00 98.69 98 ALA A O 1
ATOM 799 N N . THR A 1 99 ? 3.807 -6.265 4.800 1.00 98.44 99 THR A N 1
ATOM 800 C CA . THR A 1 99 ? 3.511 -5.110 5.663 1.00 98.44 99 THR A CA 1
ATOM 801 C C . THR A 1 99 ? 2.090 -5.175 6.215 1.00 98.44 99 THR A C 1
ATOM 803 O O . THR A 1 99 ? 1.899 -5.071 7.427 1.00 98.44 99 THR A O 1
ATOM 806 N N . LEU A 1 100 ? 1.089 -5.392 5.359 1.00 98.44 100 LEU A N 1
ATOM 807 C CA . LEU A 1 100 ? -0.318 -5.370 5.774 1.00 98.44 100 LEU A CA 1
ATOM 808 C C . LEU A 1 100 ? -0.723 -6.589 6.616 1.00 98.44 100 LEU A C 1
ATOM 810 O O . LEU A 1 100 ? -1.668 -6.506 7.398 1.00 98.44 100 LEU A O 1
ATOM 814 N N . SER A 1 101 ? 0.017 -7.698 6.541 1.00 98.38 101 SER A N 1
ATOM 815 C CA . SER A 1 101 ? -0.202 -8.883 7.382 1.00 98.38 101 SER A CA 1
ATOM 816 C C . SER A 1 101 ? 0.005 -8.617 8.878 1.00 98.38 101 SER A C 1
ATOM 818 O O . SER A 1 101 ? -0.521 -9.363 9.711 1.00 98.38 101 SER A O 1
ATOM 820 N N . LYS A 1 102 ? 0.735 -7.540 9.215 1.00 98.38 102 LYS A N 1
ATOM 821 C CA . LYS A 1 102 ? 0.967 -7.058 10.586 1.00 98.38 102 LYS A CA 1
ATOM 822 C C . LYS A 1 102 ? -0.289 -6.440 11.213 1.00 98.38 102 LYS A C 1
ATOM 824 O O . LYS A 1 102 ? -0.338 -6.295 12.434 1.00 98.38 102 LYS A O 1
ATOM 829 N N . LEU A 1 103 ? -1.284 -6.079 10.402 1.00 98.56 103 LEU A N 1
ATOM 830 C CA . LEU A 1 103 ? -2.598 -5.628 10.857 1.00 98.56 103 LEU A CA 1
ATOM 831 C C . LEU A 1 103 ? -3.461 -6.824 11.282 1.00 98.56 103 LEU A C 1
ATOM 833 O O . LEU A 1 103 ? -3.183 -7.974 10.935 1.00 98.56 103 LEU A O 1
ATOM 837 N N . GLN A 1 104 ? -4.528 -6.572 12.030 1.00 98.00 104 GLN A N 1
ATOM 838 C CA . GLN A 1 104 ? -5.517 -7.574 12.433 1.00 98.00 104 GLN A CA 1
ATOM 839 C C . GLN A 1 104 ? -6.504 -7.879 11.303 1.00 98.00 104 GLN A C 1
ATOM 841 O O . GLN A 1 104 ? -6.943 -9.020 11.143 1.00 98.00 104 GLN A O 1
ATOM 846 N N . THR A 1 105 ? -6.851 -6.876 10.498 1.00 98.12 105 THR A N 1
ATOM 847 C CA . THR A 1 105 ? -7.774 -7.023 9.377 1.00 98.12 105 THR A CA 1
ATOM 848 C C . THR A 1 105 ? -7.258 -8.025 8.347 1.00 98.12 105 THR A C 1
ATOM 850 O O . THR A 1 105 ? -6.063 -8.162 8.085 1.00 98.12 105 THR A O 1
ATOM 853 N N . ARG A 1 106 ? -8.188 -8.771 7.751 1.00 98.31 106 ARG A N 1
ATOM 854 C CA . ARG A 1 106 ? -7.933 -9.688 6.626 1.00 98.31 106 ARG A CA 1
ATOM 855 C C . ARG A 1 106 ? -8.756 -9.309 5.397 1.00 98.31 106 ARG A C 1
ATOM 857 O O . ARG A 1 106 ? -8.937 -10.120 4.495 1.00 98.31 106 ARG A O 1
ATOM 864 N N . LYS A 1 107 ? -9.266 -8.076 5.378 1.00 98.56 107 LYS A N 1
ATOM 865 C CA . LYS A 1 107 ? -9.957 -7.475 4.242 1.00 98.56 107 LYS A CA 1
ATOM 866 C C . LYS A 1 107 ? -9.092 -6.340 3.704 1.00 98.56 107 LYS A C 1
ATOM 868 O O . LYS A 1 107 ? -8.647 -5.495 4.472 1.00 98.56 107 LYS A O 1
ATOM 873 N N . ILE A 1 108 ? -8.889 -6.332 2.395 1.00 98.50 108 ILE A N 1
ATOM 874 C CA . ILE A 1 108 ? -8.071 -5.365 1.664 1.00 98.50 108 ILE A CA 1
ATOM 875 C C . ILE A 1 108 ? -8.747 -5.070 0.325 1.00 98.50 108 ILE A C 1
ATOM 877 O O . ILE A 1 108 ? -9.352 -5.967 -0.266 1.00 98.50 108 ILE A O 1
ATOM 881 N N . ASN A 1 109 ? -8.658 -3.827 -0.141 1.00 98.69 109 ASN A N 1
ATOM 882 C CA . ASN A 1 109 ? -8.935 -3.484 -1.531 1.00 98.69 109 ASN A CA 1
ATOM 883 C C . ASN A 1 109 ? -7.596 -3.374 -2.275 1.00 98.69 109 ASN A C 1
ATOM 885 O O . ASN A 1 109 ? -6.715 -2.639 -1.836 1.00 98.69 109 ASN A O 1
ATOM 889 N N . ILE A 1 110 ? -7.442 -4.135 -3.358 1.00 98.31 110 ILE A N 1
ATOM 890 C CA . ILE A 1 110 ? -6.183 -4.261 -4.112 1.00 98.31 110 ILE A CA 1
ATOM 891 C C . ILE A 1 110 ? -6.067 -3.270 -5.284 1.00 98.31 110 ILE A C 1
ATOM 893 O O . ILE A 1 110 ? -5.059 -3.299 -5.996 1.00 98.31 110 ILE A O 1
ATOM 897 N N . GLY A 1 111 ? -7.087 -2.429 -5.492 1.00 97.44 111 GLY A N 1
ATOM 898 C CA . GLY A 1 111 ? -7.129 -1.450 -6.577 1.00 97.44 111 GLY A CA 1
ATOM 899 C C . GLY A 1 111 ? -7.320 -2.126 -7.933 1.00 97.44 111 GLY A C 1
ATOM 900 O O . GLY A 1 111 ? -8.311 -2.831 -8.130 1.00 97.44 111 GLY A O 1
ATOM 901 N N . MET A 1 112 ? -6.338 -1.958 -8.824 1.00 95.38 112 MET A N 1
ATOM 902 C CA . MET A 1 112 ? -6.324 -2.445 -10.218 1.00 95.38 112 MET A CA 1
ATOM 903 C C . MET A 1 112 ? -7.172 -1.632 -11.209 1.00 95.38 112 MET A C 1
ATOM 905 O O . MET A 1 112 ? -7.509 -2.122 -12.288 1.00 95.38 112 MET A O 1
ATOM 909 N N . ASP A 1 113 ? -7.524 -0.400 -10.863 1.00 88.56 113 ASP A N 1
ATOM 910 C CA . ASP A 1 113 ? -8.261 0.525 -11.719 1.00 88.56 113 ASP A CA 1
ATOM 911 C C . ASP A 1 113 ? -7.359 1.364 -12.653 1.00 88.56 113 ASP A C 1
ATOM 913 O O . ASP A 1 113 ? -6.137 1.289 -12.594 1.00 88.56 113 ASP A O 1
ATOM 917 N N . GLU A 1 114 ? -7.996 2.050 -13.613 1.00 81.50 114 GLU A N 1
ATOM 918 C CA . GLU A 1 114 ? -7.448 3.007 -14.607 1.00 81.50 114 GLU A CA 1
ATOM 919 C C . GLU A 1 114 ? -6.170 2.616 -15.395 1.00 81.50 114 GLU A C 1
ATOM 921 O O . GLU A 1 114 ? -5.548 3.455 -16.043 1.00 81.50 114 GLU A O 1
ATOM 926 N N . ALA A 1 115 ? -5.832 1.327 -15.476 1.00 86.06 115 ALA A N 1
ATOM 927 C CA . ALA A 1 115 ? -4.710 0.798 -16.266 1.00 86.06 115 ALA A CA 1
ATOM 928 C C . ALA A 1 115 ? -5.004 0.720 -17.787 1.00 86.06 115 ALA A C 1
ATOM 930 O O . ALA A 1 115 ? -5.032 -0.357 -18.383 1.00 86.06 115 ALA A O 1
ATOM 931 N N . HIS A 1 116 ? -5.275 1.853 -18.443 1.00 84.19 116 HIS A N 1
ATOM 932 C CA . HIS A 1 116 ? -5.740 1.889 -19.843 1.00 84.19 116 HIS A CA 1
ATOM 933 C C . HIS A 1 116 ? -4.735 1.378 -20.883 1.00 84.19 116 HIS A C 1
ATOM 935 O O . HIS A 1 116 ? -5.149 0.891 -21.936 1.00 84.19 116 HIS A O 1
ATOM 941 N N . LEU A 1 117 ? -3.440 1.533 -20.607 1.00 89.81 117 LEU A N 1
ATOM 942 C CA . LEU A 1 117 ? -2.341 1.198 -21.516 1.00 89.81 117 LEU A CA 1
ATOM 943 C C . LEU A 1 117 ? -1.621 -0.093 -21.111 1.00 89.81 117 LEU A C 1
ATOM 945 O O . LEU A 1 117 ? -0.469 -0.272 -21.474 1.00 89.81 117 LEU A O 1
ATOM 949 N N . VAL A 1 118 ? -2.272 -0.957 -20.330 1.00 88.56 118 VAL A N 1
ATOM 950 C CA . VAL A 1 118 ? -1.671 -2.216 -19.879 1.00 88.56 118 VAL A CA 1
ATOM 951 C C . VAL A 1 118 ? -1.379 -3.158 -21.059 1.00 88.56 118 VAL A C 1
ATOM 953 O O . VAL A 1 118 ? -2.291 -3.472 -21.835 1.00 88.56 118 VAL A O 1
ATOM 956 N N . GLY A 1 119 ? -0.139 -3.657 -21.138 1.00 82.56 119 GLY A N 1
ATOM 957 C CA . GLY A 1 119 ? 0.336 -4.610 -22.158 1.00 82.56 119 GLY A CA 1
ATOM 958 C C . GLY A 1 119 ? 0.741 -4.000 -23.500 1.00 82.56 119 GLY A C 1
ATOM 959 O O . GLY A 1 119 ? 0.983 -4.814 -24.424 1.00 82.56 119 GLY A O 1
#

Secondary structure (DSSP, 8-state):
-GGGT--EEEEE-SS-B--TT-TTTTTTTTPBPHHHHHHHHHHHHTTTPEEEEE--SSS--HHHHT--SHHHHTTBSSTT-B-TT-HHHHHHHHHHHHHHTTSS----B------TT--

Radius of gyration: 15.17 Å; chains: 1; bounding box: 40×24×42 Å